Protein AF-A0A9E2IZ99-F1 (afdb_monomer_lite)

Sequence (56 aa):
MVMSEQQLEEKASFDGKKVKVIGPTYEEGKPEKACDWRKKLQTREEMLNYLNVGVR

Secondary structure (DSSP, 8-state):
-------EEEEE-TTS-EEEEE---S-SS--SS---GGGG--SHHHHHHHHHHH--

Foldseek 3Di:
DDPPDFDWDWDQDPVRDTDTDGDDPDDDDDDPDDDPCVVVQVDPVSVVVCCVPPPD

Structure (mmCIF, N/CA/C/O backbone):
data_AF-A0A9E2IZ99-F1
#
_entry.id   AF-A0A9E2IZ99-F1
#
loop_
_atom_site.group_PDB
_atom_site.id
_atom_site.type_symbol
_atom_site.label_atom_id
_atom_site.label_alt_id
_atom_site.label_comp_id
_atom_site.label_asym_id
_atom_site.label_entity_id
_atom_site.label_seq_id
_atom_site.pdbx_PDB_ins_code
_atom_site.Cartn_x
_atom_site.Cartn_y
_atom_site.Cartn_z
_atom_site.occupancy
_atom_site.B_iso_or_equiv
_atom_site.auth_seq_id
_atom_site.auth_comp_id
_atom_site.auth_asym_id
_atom_site.auth_atom_id
_atom_site.pdbx_PDB_model_num
ATOM 1 N N . MET A 1 1 ? 11.980 -15.556 2.565 1.00 32.56 1 MET A N 1
ATOM 2 C CA . MET A 1 1 ? 10.555 -15.245 2.794 1.00 32.56 1 MET A CA 1
ATOM 3 C C . MET A 1 1 ? 10.490 -14.585 4.164 1.00 32.56 1 MET A C 1
ATOM 5 O O . MET A 1 1 ? 10.590 -15.289 5.158 1.00 32.56 1 MET A O 1
ATOM 9 N N . VAL A 1 2 ? 10.533 -13.251 4.236 1.00 36.53 2 VAL A N 1
ATOM 10 C CA . VAL A 1 2 ? 10.468 -12.550 5.530 1.00 36.53 2 VAL A CA 1
ATOM 11 C C . VAL A 1 2 ? 8.992 -12.432 5.875 1.00 36.53 2 VAL A C 1
ATOM 13 O O . VAL A 1 2 ? 8.255 -11.714 5.205 1.00 36.53 2 VAL A O 1
ATOM 16 N N . MET A 1 3 ? 8.557 -13.221 6.853 1.00 41.03 3 MET A N 1
ATOM 17 C CA . MET A 1 3 ? 7.237 -13.105 7.460 1.00 41.03 3 MET A CA 1
ATOM 18 C C . MET A 1 3 ? 7.250 -11.810 8.271 1.00 41.03 3 MET A C 1
ATOM 20 O O . MET A 1 3 ? 7.794 -11.784 9.370 1.00 41.03 3 MET A O 1
ATOM 24 N N . SER A 1 4 ? 6.768 -10.718 7.675 1.00 52.09 4 SER A N 1
ATOM 25 C CA . SER A 1 4 ? 6.694 -9.408 8.320 1.00 52.09 4 SER A CA 1
ATOM 26 C C . SER A 1 4 ? 5.941 -9.529 9.644 1.00 52.09 4 SER A C 1
ATOM 28 O O . SER A 1 4 ? 4.791 -9.970 9.660 1.00 52.09 4 SER A O 1
ATOM 30 N N . GLU A 1 5 ? 6.599 -9.167 10.744 1.00 53.59 5 GLU A N 1
ATOM 31 C CA . GLU A 1 5 ? 6.003 -9.096 12.076 1.00 53.59 5 GLU A CA 1
ATOM 32 C C . GLU A 1 5 ? 4.781 -8.171 12.014 1.00 53.59 5 GLU A C 1
ATOM 34 O O . GLU A 1 5 ? 4.891 -6.972 11.766 1.00 53.59 5 GLU A O 1
ATOM 39 N N . GLN A 1 6 ? 3.586 -8.748 12.131 1.00 62.50 6 GLN A N 1
ATOM 40 C CA . GLN A 1 6 ? 2.339 -8.003 12.001 1.00 62.50 6 GLN A CA 1
ATOM 41 C C . GLN A 1 6 ? 2.173 -7.116 13.240 1.00 62.50 6 GLN A C 1
ATOM 43 O O . GLN A 1 6 ? 1.932 -7.622 14.336 1.00 62.50 6 GLN A O 1
ATOM 48 N N . GLN A 1 7 ? 2.286 -5.797 13.078 1.00 66.75 7 GLN A N 1
ATOM 49 C CA . GLN A 1 7 ? 1.968 -4.841 14.137 1.00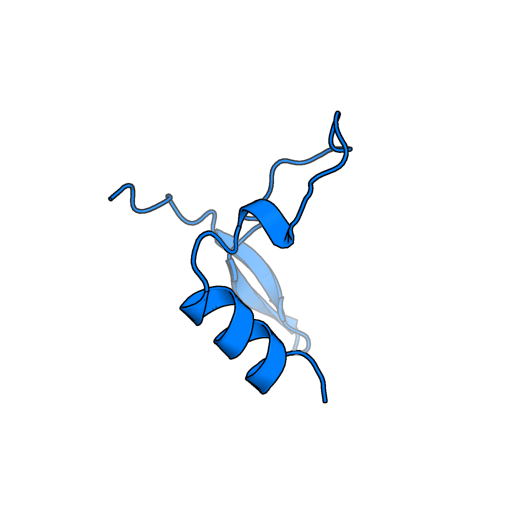 66.75 7 GLN A CA 1
ATOM 50 C C . GLN A 1 7 ? 0.462 -4.928 14.418 1.00 66.75 7 GLN A C 1
ATOM 52 O O . GLN A 1 7 ? -0.343 -4.602 13.553 1.00 66.75 7 GLN A O 1
ATOM 57 N N . LEU A 1 8 ? 0.059 -5.440 15.582 1.00 75.31 8 LEU A N 1
ATOM 58 C CA . LEU A 1 8 ? -1.350 -5.558 15.970 1.00 75.31 8 LEU A CA 1
ATOM 59 C C . LEU A 1 8 ? -1.748 -4.352 16.827 1.00 75.31 8 LEU A C 1
ATOM 61 O O . LEU A 1 8 ? -1.167 -4.125 17.885 1.00 75.31 8 LEU A O 1
ATOM 65 N N . GLU A 1 9 ? -2.762 -3.609 16.393 1.00 80.25 9 GLU A N 1
ATOM 66 C CA . GLU A 1 9 ? -3.319 -2.454 17.101 1.00 80.25 9 GLU A CA 1
ATOM 67 C C . GLU A 1 9 ? -4.681 -2.794 17.709 1.00 80.25 9 GLU A C 1
ATOM 69 O O . GLU A 1 9 ? -5.498 -3.478 17.095 1.00 80.25 9 GLU A O 1
ATOM 74 N N . GLU A 1 10 ? -4.969 -2.298 18.912 1.00 81.69 10 GLU A N 1
ATOM 75 C CA . GLU A 1 10 ? -6.301 -2.420 19.509 1.00 81.69 10 GLU A CA 1
ATOM 76 C C . GLU A 1 10 ? -7.176 -1.236 19.088 1.00 81.69 10 GLU A C 1
ATOM 78 O O . GLU A 1 10 ? -6.938 -0.099 19.494 1.00 81.69 10 GLU A O 1
ATOM 83 N N . LYS A 1 11 ? -8.225 -1.501 18.300 1.00 78.88 11 LYS A N 1
ATOM 84 C CA . LYS A 1 11 ? -9.260 -0.514 17.966 1.00 78.88 11 LYS A CA 1
ATOM 85 C C . LYS A 1 11 ? -10.610 -0.922 18.534 1.00 78.88 11 LYS A C 1
ATOM 87 O O . LYS A 1 11 ? -10.919 -2.103 18.685 1.00 78.88 11 LYS A O 1
ATOM 92 N N . ALA A 1 12 ? -11.433 0.071 18.855 1.00 79.62 12 ALA A N 1
ATOM 93 C CA . ALA A 1 12 ? -12.836 -0.168 19.150 1.00 79.62 12 ALA A CA 1
ATOM 94 C C . ALA A 1 12 ? -13.560 -0.500 17.838 1.00 79.62 12 ALA A C 1
ATOM 96 O O . ALA A 1 12 ? -13.523 0.280 16.886 1.00 79.62 12 ALA A O 1
ATOM 97 N N . SER A 1 13 ? -14.189 -1.671 17.786 1.00 74.25 13 SER A N 1
ATOM 98 C CA . SER A 1 13 ? -15.149 -2.017 16.744 1.00 74.25 13 SER A CA 1
ATOM 99 C C . SER A 1 13 ? -16.350 -1.076 16.821 1.00 74.25 13 SER A C 1
ATOM 101 O O . SER A 1 13 ? -16.605 -0.461 17.859 1.00 74.25 13 SER A O 1
ATOM 103 N N . PHE A 1 14 ? -17.119 -1.009 15.739 1.00 74.38 14 PHE A N 1
ATOM 104 C CA . PHE A 1 14 ? -18.346 -0.218 15.665 1.00 74.38 14 PHE A CA 1
ATOM 105 C C . PHE A 1 14 ? -19.314 -0.517 16.828 1.00 74.38 14 PHE A C 1
ATOM 107 O O . PHE A 1 14 ? -19.928 0.393 17.374 1.00 74.38 14 PHE A O 1
ATOM 114 N N . ASP A 1 15 ? -19.357 -1.770 17.290 1.00 79.44 15 ASP A N 1
ATOM 115 C CA . ASP A 1 15 ? -20.186 -2.231 18.415 1.00 79.44 15 ASP A CA 1
ATOM 116 C C . ASP A 1 15 ? -19.580 -1.959 19.811 1.00 79.44 15 ASP A C 1
ATOM 118 O O . ASP A 1 15 ? -20.011 -2.538 20.808 1.00 79.44 15 ASP A O 1
ATOM 122 N N . GLY A 1 16 ? -18.518 -1.152 19.906 1.00 78.81 16 GLY A N 1
ATOM 123 C CA . GLY A 1 16 ? -17.860 -0.776 21.166 1.00 78.81 16 GLY A CA 1
ATOM 124 C C . GLY A 1 16 ? -16.924 -1.834 21.770 1.00 78.81 16 GLY A C 1
ATOM 125 O O . GLY A 1 16 ? -16.282 -1.583 22.791 1.00 78.81 16 GLY A O 1
ATOM 126 N N . LYS A 1 17 ? -16.794 -3.015 21.153 1.00 83.75 17 LYS A N 1
ATOM 127 C CA . LYS A 1 17 ? -15.856 -4.068 21.587 1.00 83.75 17 LYS A CA 1
AT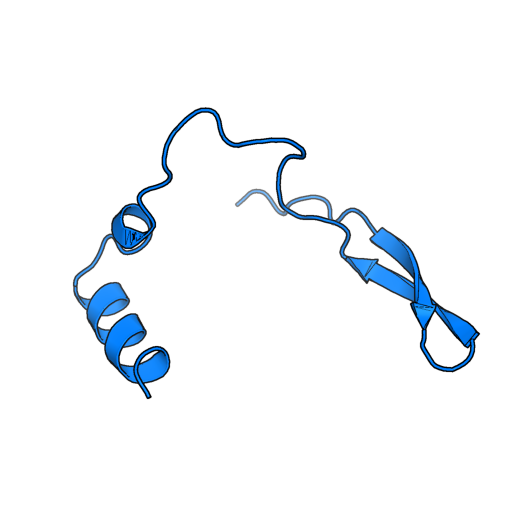OM 128 C C . LYS A 1 17 ? -14.434 -3.762 21.122 1.00 83.75 17 LYS A C 1
ATOM 130 O O . LYS A 1 17 ? -14.236 -3.376 19.975 1.00 83.75 17 LYS A O 1
ATOM 135 N N . LYS A 1 18 ? -13.430 -3.999 21.971 1.00 83.25 18 LYS A N 1
ATOM 136 C CA . LYS A 1 18 ? -12.017 -3.910 21.568 1.00 83.25 18 LYS A CA 1
ATOM 137 C C . LYS A 1 18 ? -11.647 -5.099 20.680 1.00 83.25 18 LYS A C 1
ATOM 139 O O . LYS A 1 18 ? -11.829 -6.245 21.087 1.00 83.25 18 LYS A O 1
ATOM 144 N N . VAL A 1 19 ? -11.124 -4.822 19.490 1.00 85.44 19 VAL A N 1
ATOM 145 C CA . VAL A 1 19 ? -10.648 -5.819 18.525 1.00 85.44 19 VAL A CA 1
ATOM 146 C C . VAL A 1 19 ? -9.207 -5.516 18.130 1.00 85.44 19 VAL A C 1
ATOM 148 O O . VAL A 1 19 ? -8.819 -4.354 17.998 1.00 85.44 19 VAL A O 1
ATOM 151 N N . LYS A 1 20 ? -8.407 -6.570 17.952 1.00 82.56 20 LYS A N 1
ATOM 152 C CA . LYS A 1 20 ? -7.039 -6.458 17.437 1.00 82.56 20 LYS A CA 1
ATOM 153 C C . LYS A 1 20 ? -7.094 -6.418 15.917 1.00 82.56 20 LYS A C 1
ATOM 155 O O . LYS A 1 20 ? -7.604 -7.349 15.298 1.00 82.56 20 LYS A O 1
ATOM 160 N N . VAL A 1 21 ? -6.585 -5.345 15.333 1.00 81.69 21 VAL A N 1
ATOM 161 C CA . VAL A 1 21 ? -6.499 -5.143 13.888 1.00 81.69 21 VAL A CA 1
ATOM 162 C C . VAL A 1 21 ? -5.044 -5.105 13.457 1.00 81.69 21 VAL A C 1
ATOM 164 O O . VAL A 1 21 ? -4.167 -4.725 14.227 1.00 81.69 21 VAL A O 1
ATOM 167 N N . ILE A 1 22 ? -4.787 -5.516 12.219 1.00 81.94 22 ILE A N 1
ATOM 168 C CA . ILE A 1 22 ? -3.467 -5.358 11.616 1.00 81.94 22 ILE A CA 1
ATOM 169 C C . ILE A 1 22 ? -3.254 -3.857 11.403 1.00 81.94 22 ILE A C 1
ATOM 171 O O . ILE A 1 22 ? -4.071 -3.195 10.759 1.00 81.94 22 ILE A O 1
ATOM 175 N N . GLY A 1 23 ? -2.193 -3.337 12.006 1.00 78.44 23 GLY A N 1
ATOM 176 C CA . GLY A 1 23 ? -1.737 -1.964 11.886 1.00 78.44 23 GLY A CA 1
ATOM 177 C C . GLY A 1 23 ? -1.226 -1.644 10.478 1.00 78.44 23 GLY A C 1
ATOM 178 O O . GLY A 1 23 ? -1.241 -2.498 9.583 1.00 78.44 23 GLY A O 1
ATOM 179 N N . PRO A 1 24 ? -0.792 -0.399 10.245 1.00 77.12 24 PRO A N 1
ATOM 180 C CA . PRO A 1 24 ? -0.344 0.039 8.933 1.00 77.12 24 PRO A CA 1
ATOM 181 C C . PRO A 1 24 ? 0.864 -0.781 8.460 1.00 77.12 24 PRO A C 1
ATOM 183 O O . PRO A 1 24 ? 1.870 -0.907 9.149 1.00 77.12 24 PRO A O 1
ATOM 186 N N . THR A 1 25 ? 0.770 -1.328 7.245 1.00 79.38 25 THR A N 1
ATOM 187 C CA . THR A 1 25 ? 1.872 -2.043 6.574 1.00 79.38 25 THR A CA 1
ATOM 188 C C . THR A 1 25 ? 2.670 -1.130 5.638 1.00 79.38 25 THR A C 1
ATOM 190 O O . THR A 1 25 ? 3.349 -1.606 4.729 1.00 79.38 25 THR A O 1
ATOM 193 N N . TYR A 1 26 ? 2.503 0.183 5.777 1.00 76.12 26 TYR A N 1
ATOM 194 C CA . TYR A 1 26 ? 3.156 1.204 4.971 1.00 76.12 26 TYR A CA 1
ATOM 195 C C . TYR A 1 26 ? 3.969 2.116 5.884 1.00 76.12 26 TYR A C 1
ATOM 197 O O . TYR A 1 26 ? 3.615 2.315 7.043 1.00 76.1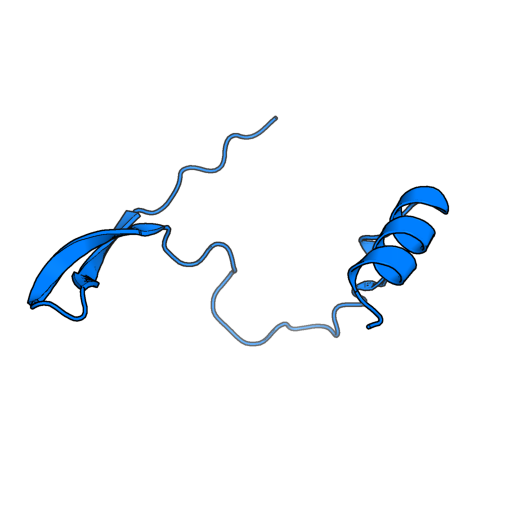2 26 TYR A O 1
ATOM 205 N N . GLU A 1 27 ? 5.048 2.679 5.354 1.00 76.19 27 GLU A N 1
ATOM 206 C CA . GLU A 1 27 ? 5.837 3.667 6.085 1.00 76.19 27 GLU A CA 1
ATOM 207 C C . GLU A 1 27 ? 5.075 4.995 6.169 1.00 76.19 27 GLU A C 1
ATOM 209 O O . GLU A 1 27 ? 4.506 5.466 5.178 1.00 76.19 27 GLU A O 1
ATOM 214 N N . GLU A 1 28 ? 5.037 5.586 7.363 1.00 76.94 28 GLU A N 1
ATOM 215 C CA . GLU A 1 28 ? 4.388 6.874 7.591 1.00 76.94 28 GLU A CA 1
ATOM 216 C C . GLU A 1 28 ? 5.133 8.013 6.881 1.00 76.94 28 GLU A C 1
ATOM 218 O O . GLU A 1 28 ? 6.361 8.067 6.860 1.00 76.94 28 GLU A O 1
ATOM 223 N N . GLY A 1 29 ? 4.376 8.966 6.328 1.00 83.50 29 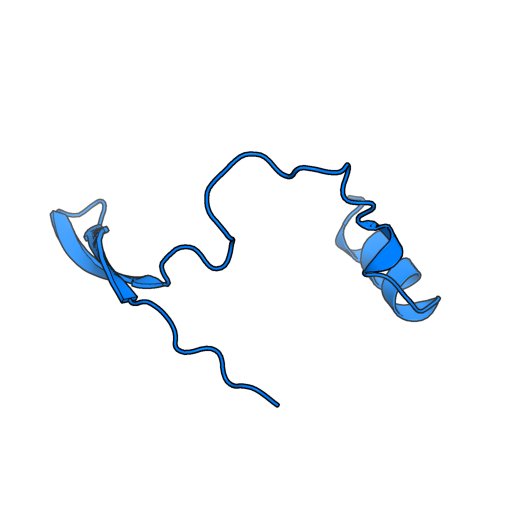GLY A N 1
ATOM 224 C CA . GLY A 1 29 ? 4.917 10.164 5.687 1.00 83.50 29 GLY A CA 1
ATOM 225 C C . GLY A 1 29 ? 4.517 10.317 4.220 1.00 83.50 29 GLY A C 1
ATOM 226 O O . GLY A 1 29 ? 3.726 9.552 3.666 1.00 83.50 29 GLY A O 1
ATOM 227 N N . LYS A 1 30 ? 5.040 11.370 3.583 1.00 80.81 30 LYS A N 1
ATOM 228 C CA . LYS A 1 30 ? 4.848 11.609 2.149 1.00 80.81 30 LYS A CA 1
ATOM 229 C C . LYS A 1 30 ? 5.949 10.873 1.382 1.00 80.81 30 LYS A C 1
ATOM 231 O O . LYS A 1 30 ? 7.118 11.086 1.698 1.00 80.81 30 LYS A O 1
ATOM 236 N N . PRO A 1 31 ? 5.619 10.073 0.354 1.00 80.81 31 PRO A N 1
ATOM 237 C CA . PRO A 1 31 ? 6.643 9.426 -0.451 1.00 80.81 31 PRO A CA 1
ATOM 238 C C . PRO A 1 31 ? 7.514 10.485 -1.132 1.00 80.81 31 PRO A C 1
ATOM 240 O O . PRO A 1 31 ? 7.004 11.423 -1.750 1.00 80.81 31 PRO A O 1
ATOM 243 N N . GLU A 1 32 ? 8.831 10.319 -1.045 1.00 83.94 32 GLU A N 1
ATOM 244 C CA . GLU A 1 32 ? 9.796 11.244 -1.653 1.00 83.94 32 GLU A CA 1
ATOM 245 C C . GLU A 1 32 ? 9.726 11.246 -3.186 1.00 83.94 32 GLU A C 1
ATOM 247 O O . GLU A 1 32 ? 10.087 12.224 -3.840 1.00 83.94 32 GLU A O 1
ATOM 252 N N . LYS A 1 33 ? 9.269 10.138 -3.778 1.00 81.00 33 LYS A N 1
ATOM 253 C CA . LYS A 1 33 ? 9.217 9.928 -5.226 1.00 81.00 33 LYS A CA 1
ATOM 254 C C . LYS A 1 33 ? 7.846 9.427 -5.647 1.00 81.00 33 LYS A C 1
ATOM 256 O O . LYS A 1 33 ? 7.186 8.686 -4.919 1.00 81.00 33 LYS A O 1
ATOM 261 N N . ALA A 1 34 ? 7.448 9.786 -6.865 1.00 78.06 34 ALA A N 1
ATOM 262 C CA . ALA A 1 34 ? 6.272 9.203 -7.491 1.00 78.06 34 ALA A CA 1
ATOM 263 C C . ALA A 1 34 ? 6.459 7.683 -7.607 1.00 78.06 34 ALA A C 1
ATOM 265 O O . ALA A 1 34 ? 7.437 7.205 -8.188 1.00 78.06 34 ALA A O 1
ATOM 266 N N . CYS A 1 35 ? 5.529 6.923 -7.034 1.00 75.19 35 CYS A N 1
ATOM 267 C CA . CYS A 1 35 ? 5.547 5.474 -7.140 1.00 75.19 35 CYS A CA 1
ATOM 268 C C . CYS A 1 35 ? 4.854 5.069 -8.447 1.00 75.19 35 CYS A C 1
ATOM 270 O O . CYS A 1 35 ? 3.659 5.306 -8.622 1.00 75.19 35 CYS A O 1
ATOM 272 N N . ASP A 1 36 ? 5.602 4.467 -9.370 1.00 82.81 36 ASP A N 1
ATOM 273 C CA . ASP A 1 36 ? 5.032 3.877 -10.580 1.00 82.81 36 ASP A CA 1
ATOM 274 C C . ASP A 1 36 ? 4.518 2.473 -10.256 1.00 82.81 36 ASP A C 1
ATOM 276 O O . ASP A 1 36 ? 5.268 1.494 -10.251 1.00 82.81 36 ASP A O 1
ATOM 280 N N . TRP A 1 37 ? 3.226 2.386 -9.940 1.00 79.19 37 TRP A N 1
ATOM 281 C CA . TRP A 1 37 ? 2.573 1.139 -9.547 1.00 79.19 37 TRP A CA 1
ATOM 282 C C . TRP A 1 37 ? 2.676 0.051 -10.623 1.00 79.19 37 TRP A C 1
ATOM 284 O O . TRP A 1 37 ? 2.674 -1.128 -10.275 1.00 79.19 37 TRP A O 1
ATOM 294 N N . ARG A 1 38 ? 2.844 0.415 -11.905 1.00 81.44 38 ARG A N 1
ATOM 295 C CA . ARG A 1 38 ? 3.008 -0.559 -12.995 1.00 81.44 38 ARG A CA 1
ATOM 296 C C . ARG A 1 38 ? 4.281 -1.378 -12.848 1.00 81.44 38 ARG A C 1
ATOM 298 O O . ARG A 1 38 ? 4.299 -2.525 -13.267 1.00 81.44 38 ARG A O 1
ATOM 305 N N . LYS A 1 39 ? 5.310 -0.855 -12.174 1.00 83.00 39 LYS A N 1
ATOM 306 C CA . LYS A 1 39 ? 6.530 -1.620 -11.865 1.00 83.00 39 LYS A CA 1
ATOM 307 C C . LYS A 1 39 ? 6.279 -2.819 -10.949 1.00 83.00 39 LYS A C 1
ATOM 309 O O . LYS A 1 39 ? 7.128 -3.701 -10.877 1.00 83.00 39 LYS A O 1
ATOM 314 N N . LYS A 1 40 ? 5.140 -2.850 -10.246 1.00 83.50 40 LYS A N 1
ATOM 315 C CA . LYS A 1 40 ? 4.714 -3.995 -9.432 1.00 83.50 40 LYS A CA 1
ATOM 316 C C . LYS A 1 40 ? 4.069 -5.111 -10.266 1.00 83.50 40 LYS A C 1
ATOM 318 O O . LYS A 1 40 ? 3.881 -6.195 -9.735 1.00 83.50 40 LYS A O 1
ATOM 323 N N . LEU A 1 41 ? 3.734 -4.852 -11.534 1.00 89.44 41 LEU A N 1
ATOM 324 C CA . LEU A 1 41 ? 3.232 -5.835 -12.496 1.00 89.44 41 LEU A CA 1
ATOM 325 C C . LEU A 1 41 ? 4.369 -6.156 -13.464 1.00 89.44 41 LEU A C 1
ATOM 327 O O . LEU A 1 41 ? 4.543 -5.501 -14.491 1.00 89.44 41 LEU A O 1
ATOM 331 N N . GLN A 1 42 ? 5.209 -7.109 -13.080 1.00 87.19 42 GLN A N 1
ATOM 332 C CA . GLN A 1 42 ? 6.454 -7.384 -13.793 1.00 87.19 42 GLN A CA 1
ATOM 333 C C . GLN A 1 42 ? 6.223 -8.271 -15.014 1.00 87.19 42 GLN A C 1
ATOM 335 O O . GLN A 1 42 ? 6.995 -8.224 -15.973 1.00 87.19 42 GLN A O 1
ATOM 340 N N . THR A 1 43 ? 5.151 -9.060 -14.999 1.00 90.38 43 THR A N 1
ATOM 341 C CA . THR A 1 43 ? 4.835 -10.013 -16.059 1.00 90.38 43 THR A CA 1
ATOM 342 C C . THR A 1 43 ? 3.589 -9.623 -16.844 1.00 90.38 43 THR A C 1
ATOM 344 O O . THR A 1 43 ? 2.669 -8.951 -16.369 1.00 90.38 43 THR A O 1
ATOM 347 N N . ARG A 1 44 ? 3.535 -10.108 -18.088 1.00 87.50 44 ARG A N 1
ATOM 348 C CA . ARG A 1 44 ? 2.347 -9.987 -18.938 1.00 87.50 44 ARG A CA 1
ATOM 349 C C . ARG A 1 44 ? 1.117 -10.608 -18.275 1.00 87.50 44 ARG A C 1
ATOM 351 O O . ARG A 1 44 ? 0.028 -10.064 -18.408 1.00 87.50 44 ARG A O 1
ATOM 358 N N . GLU A 1 45 ? 1.292 -11.731 -17.588 1.00 90.62 45 GLU A N 1
ATOM 359 C CA . GLU A 1 45 ? 0.209 -12.444 -16.915 1.00 90.62 45 GLU A CA 1
ATOM 360 C C . GLU A 1 45 ? -0.376 -11.631 -15.757 1.00 90.62 45 GLU A C 1
ATOM 362 O O . GLU A 1 45 ? -1.588 -11.435 -15.707 1.00 90.62 45 GLU A O 1
ATOM 367 N N . GLU A 1 46 ? 0.470 -11.059 -14.895 1.00 88.62 46 GLU A N 1
ATOM 368 C CA . GL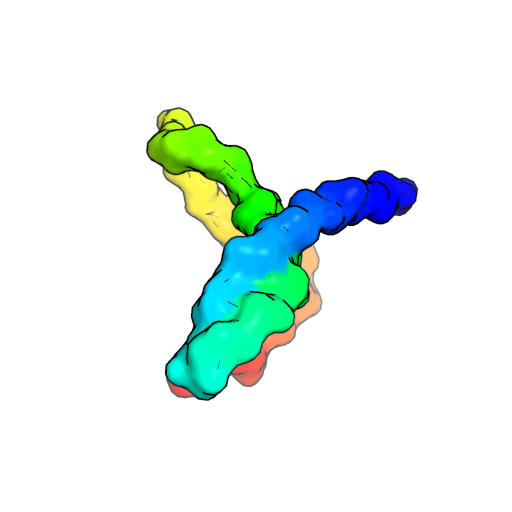U A 1 46 ? 0.034 -10.157 -13.819 1.00 88.62 46 GLU A CA 1
ATOM 369 C C . GLU A 1 46 ? -0.721 -8.943 -14.367 1.00 88.62 46 GLU A C 1
ATOM 371 O O . GLU A 1 46 ? -1.732 -8.526 -13.801 1.00 88.62 46 GLU A O 1
ATOM 376 N N . MET A 1 47 ? -0.273 -8.400 -15.502 1.00 88.38 47 MET A N 1
ATOM 377 C CA . MET A 1 47 ? -0.941 -7.273 -16.143 1.00 88.38 47 MET A CA 1
ATOM 378 C C . MET A 1 47 ? -2.306 -7.653 -16.730 1.00 88.38 47 MET A C 1
ATOM 380 O O . MET A 1 47 ? -3.272 -6.913 -16.555 1.00 88.38 47 MET A O 1
ATOM 384 N 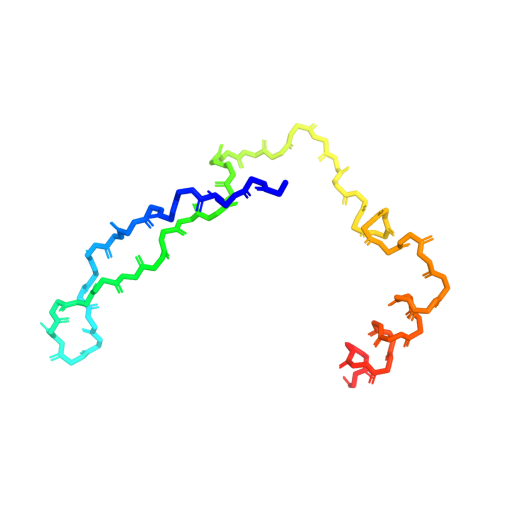N . LEU A 1 48 ? -2.416 -8.812 -17.385 1.00 89.50 48 LEU A N 1
ATOM 385 C CA . LEU A 1 48 ? -3.696 -9.322 -17.886 1.00 89.50 48 LEU A CA 1
ATOM 386 C C . LEU A 1 48 ? -4.665 -9.634 -16.739 1.00 89.50 48 LEU A C 1
ATOM 388 O O . LEU A 1 48 ? -5.845 -9.305 -16.829 1.00 89.50 48 LEU A O 1
ATOM 392 N N . ASN A 1 49 ? -4.168 -10.210 -15.644 1.00 87.94 49 ASN A N 1
ATOM 393 C CA . ASN A 1 49 ? -4.970 -10.481 -14.457 1.00 87.94 49 ASN A CA 1
ATOM 394 C C . ASN A 1 49 ? -5.485 -9.181 -13.816 1.00 87.94 49 ASN A C 1
ATOM 396 O O . ASN A 1 49 ? -6.670 -9.065 -13.510 1.00 87.94 49 ASN A O 1
ATOM 400 N N . TYR A 1 50 ? -4.623 -8.167 -13.691 1.00 85.00 50 TYR A N 1
ATOM 401 C CA . TYR A 1 50 ? -5.020 -6.847 -13.203 1.00 85.00 50 TYR A CA 1
ATOM 402 C C . TYR A 1 50 ? -6.136 -6.228 -14.054 1.00 85.00 50 TYR A C 1
ATOM 404 O O . TYR A 1 50 ? -7.104 -5.712 -13.503 1.00 85.00 50 TYR A O 1
ATOM 412 N N . LEU A 1 51 ? -6.045 -6.315 -15.385 1.00 86.19 51 LEU A N 1
ATOM 413 C CA . LEU A 1 51 ? -7.082 -5.797 -16.283 1.00 86.19 51 LEU A CA 1
ATOM 414 C C . LEU A 1 51 ? -8.401 -6.571 -16.161 1.00 86.19 51 LEU A C 1
ATOM 416 O O . LEU A 1 51 ? -9.462 -5.956 -16.139 1.00 86.19 51 LEU A O 1
ATOM 420 N N . ASN A 1 52 ? -8.339 -7.898 -16.026 1.00 84.38 52 ASN A N 1
ATOM 421 C CA . ASN A 1 52 ? -9.527 -8.748 -15.901 1.00 84.38 52 ASN A CA 1
ATOM 422 C C . ASN A 1 52 ? -10.287 -8.549 -14.580 1.00 84.38 52 ASN A C 1
ATOM 424 O O . ASN A 1 52 ? -11.508 -8.710 -14.541 1.00 84.38 52 ASN A O 1
ATOM 428 N N . VAL A 1 53 ? -9.577 -8.245 -13.489 1.00 81.69 53 VAL A N 1
ATOM 429 C CA . VAL A 1 53 ? -10.176 -8.103 -12.151 1.00 81.69 53 VAL A CA 1
ATOM 430 C C . VAL A 1 53 ? -10.465 -6.641 -11.802 1.00 81.69 53 VAL A C 1
ATOM 432 O O . VAL A 1 53 ? -11.473 -6.357 -11.159 1.00 81.69 53 VAL A O 1
ATOM 435 N N . GLY A 1 54 ? -9.584 -5.723 -12.204 1.00 63.53 54 GLY A N 1
ATOM 436 C CA . GLY A 1 54 ? -9.545 -4.339 -11.726 1.00 63.53 54 GLY A CA 1
ATOM 437 C C . GLY A 1 54 ? -10.224 -3.298 -12.617 1.00 63.53 54 GLY A C 1
ATOM 438 O O . GLY A 1 54 ? -10.435 -2.181 -12.153 1.00 63.53 54 GLY A O 1
ATOM 439 N N . VAL A 1 55 ? -10.577 -3.631 -13.862 1.00 58.56 55 VAL A N 1
ATOM 440 C CA . VAL A 1 55 ? -11.329 -2.742 -14.762 1.00 58.56 55 VAL A CA 1
ATOM 441 C C . VAL A 1 55 ? -12.720 -3.341 -14.966 1.00 58.56 55 VAL A C 1
ATOM 443 O O . VAL A 1 55 ? -12.941 -4.134 -15.879 1.00 58.56 55 VAL A O 1
ATOM 446 N N . ARG A 1 56 ? -13.646 -3.005 -14.069 1.00 51.16 56 ARG A N 1
ATOM 447 C CA . ARG A 1 56 ? -15.084 -3.238 -14.241 1.00 51.16 56 ARG A CA 1
ATOM 448 C C . ARG A 1 56 ? -15.816 -1.912 -14.215 1.00 51.16 56 ARG A C 1
ATOM 450 O O . ARG A 1 56 ? -15.413 -1.057 -13.396 1.00 51.16 56 ARG A O 1
#

pLDDT: mean 76.68, std 13.13, range [32.56, 90.62]

Radius of gyration: 17.07 Å; chains: 1; bounding box: 31×27×40 Å